Protein AF-A0A0R3WU34-F1 (afdb_monomer_lite)

Organism: Hydatigena taeniaeformis (NCBI:txid6205)

Foldseek 3Di:
DPPPVVVVVLVVCLVVPVLVVLLVVCVVDLDPVSLLVNLVVLLVVLVPDPDPVSVVSVLVVCSLVSLLPDDHPPVDPSSLVSSLSNLLSVLVVQALVCLVSQADPVVRDGSSLVSLVVCCVPPDPVSVVSNVSSVVSNVVNVVRNVVVPDDPPPPPPPD

Radius of gyration: 17.51 Å; chains: 1; bounding box: 46×35×58 Å

pLDDT: mean 80.04, std 16.08, range [36.69, 97.56]

Structure (mmCIF, N/CA/C/O backbone):
data_AF-A0A0R3WU34-F1
#
_entry.id   AF-A0A0R3WU34-F1
#
loop_
_atom_site.group_PDB
_atom_site.id
_atom_site.type_symbol
_atom_site.label_atom_id
_atom_site.label_alt_id
_atom_site.label_comp_id
_atom_site.label_asym_id
_atom_site.label_entity_id
_atom_site.label_seq_id
_atom_site.pdbx_PDB_ins_code
_atom_site.Cartn_x
_atom_site.Cartn_y
_atom_site.Cartn_z
_atom_site.occupancy
_atom_site.B_iso_or_equiv
_atom_site.auth_seq_id
_atom_site.auth_comp_id
_atom_site.auth_asym_id
_atom_site.auth_atom_id
_atom_site.pdbx_PDB_model_num
ATOM 1 N N . MET A 1 1 ? 26.505 19.302 5.023 1.00 37.09 1 MET A N 1
ATOM 2 C CA . MET A 1 1 ? 26.645 18.219 6.028 1.00 37.09 1 MET A CA 1
ATOM 3 C C . MET A 1 1 ? 25.276 17.727 6.529 1.00 37.09 1 MET A C 1
ATOM 5 O O . MET A 1 1 ? 25.105 17.526 7.719 1.00 37.09 1 MET A O 1
ATOM 9 N N . SER A 1 2 ? 24.296 17.503 5.644 1.00 42.12 2 SER A N 1
ATOM 10 C CA . SER A 1 2 ? 22.929 17.087 6.035 1.00 42.12 2 SER A CA 1
ATOM 11 C C . SER A 1 2 ? 22.386 15.879 5.256 1.00 42.12 2 SER A C 1
ATOM 13 O O . SER A 1 2 ? 21.336 15.353 5.605 1.00 42.12 2 SER A O 1
ATOM 15 N N . THR A 1 3 ? 23.097 15.393 4.236 1.00 45.94 3 THR A N 1
ATOM 16 C CA . THR A 1 3 ? 22.677 14.246 3.412 1.00 45.94 3 THR A CA 1
ATOM 17 C C . THR A 1 3 ? 23.227 12.904 3.904 1.00 45.94 3 THR A C 1
ATOM 19 O O . THR A 1 3 ? 22.574 11.882 3.722 1.00 45.94 3 THR A O 1
ATOM 22 N N . THR A 1 4 ? 24.379 12.878 4.581 1.00 42.19 4 THR A N 1
ATOM 23 C CA . THR A 1 4 ? 25.040 11.627 5.002 1.00 42.19 4 THR A CA 1
ATOM 24 C C . THR A 1 4 ? 24.353 10.945 6.187 1.00 42.19 4 THR A C 1
ATOM 26 O O . THR A 1 4 ? 24.295 9.721 6.246 1.00 42.19 4 THR A O 1
ATOM 29 N N . THR A 1 5 ? 23.783 11.716 7.116 1.00 48.84 5 THR A N 1
ATOM 30 C CA . THR A 1 5 ? 23.139 11.167 8.320 1.00 48.84 5 THR A CA 1
ATOM 31 C C . THR A 1 5 ? 21.828 10.454 7.989 1.00 48.84 5 THR A C 1
ATOM 33 O O . THR A 1 5 ? 21.529 9.413 8.563 1.00 48.84 5 THR A O 1
ATOM 36 N N . ASN A 1 6 ? 21.074 10.970 7.013 1.00 53.72 6 ASN A N 1
ATOM 37 C CA . ASN A 1 6 ? 19.794 10.394 6.597 1.00 53.72 6 ASN A CA 1
ATOM 38 C C . ASN A 1 6 ? 19.984 8.995 5.978 1.00 53.72 6 ASN A C 1
ATOM 40 O O . ASN A 1 6 ? 19.240 8.072 6.291 1.00 53.72 6 ASN A O 1
ATOM 44 N N . ILE A 1 7 ? 21.053 8.808 5.192 1.00 58.25 7 ILE A N 1
ATOM 45 C CA . ILE A 1 7 ? 21.402 7.519 4.573 1.00 58.25 7 ILE A CA 1
ATOM 46 C C . ILE A 1 7 ? 21.692 6.445 5.634 1.00 58.25 7 ILE A C 1
ATOM 48 O O . ILE A 1 7 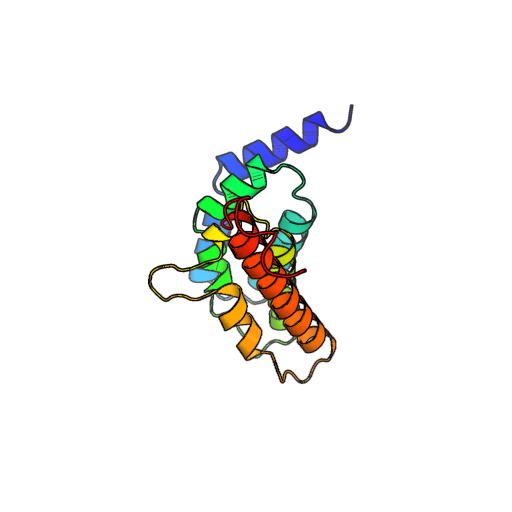? 21.264 5.310 5.455 1.00 58.25 7 ILE A O 1
ATOM 52 N N . HIS A 1 8 ? 22.358 6.795 6.741 1.00 58.25 8 HIS A N 1
ATOM 53 C CA . HIS A 1 8 ? 22.730 5.839 7.794 1.00 58.25 8 HIS A CA 1
ATOM 54 C C . HIS A 1 8 ? 21.558 5.383 8.677 1.00 58.25 8 HIS A C 1
ATOM 56 O O . HIS A 1 8 ? 21.490 4.215 9.054 1.00 58.25 8 HIS A O 1
ATOM 62 N N . TYR A 1 9 ? 20.621 6.274 9.016 1.00 59.69 9 TYR A N 1
ATOM 63 C CA . TYR A 1 9 ? 19.421 5.865 9.762 1.00 59.69 9 TYR A CA 1
ATOM 64 C C . TYR A 1 9 ? 18.530 4.960 8.925 1.00 59.69 9 TYR A C 1
ATOM 66 O O . TYR A 1 9 ? 18.002 3.964 9.414 1.00 59.69 9 TYR A O 1
ATOM 74 N N . PHE A 1 10 ? 18.404 5.296 7.645 1.00 62.44 10 PHE A N 1
ATOM 75 C CA . PHE A 1 10 ? 17.678 4.484 6.697 1.00 62.44 10 PHE A CA 1
ATOM 76 C C . PHE A 1 10 ? 18.352 3.129 6.483 1.00 62.44 10 PHE A C 1
ATOM 78 O O . PHE A 1 10 ? 17.672 2.111 6.572 1.00 62.44 10 PHE A O 1
ATOM 85 N N . SER A 1 11 ? 19.673 3.081 6.279 1.00 58.75 11 SER A N 1
ATOM 86 C CA . SER A 1 11 ? 20.384 1.806 6.144 1.00 58.75 11 SER A CA 1
ATOM 87 C C . SER A 1 11 ? 20.202 0.929 7.383 1.00 58.75 11 SER A C 1
ATOM 89 O O . SER A 1 11 ? 19.887 -0.241 7.232 1.00 58.75 11 SER A O 1
ATOM 91 N N . PHE A 1 12 ? 20.253 1.498 8.592 1.00 58.88 12 PHE A N 1
ATOM 92 C CA . PHE A 1 12 ? 19.983 0.756 9.826 1.00 58.88 12 PHE A CA 1
ATOM 93 C C . PHE A 1 12 ? 18.530 0.252 9.925 1.00 58.88 12 PHE A C 1
ATOM 95 O O . PHE A 1 12 ? 18.295 -0.895 10.294 1.00 58.88 12 PHE A O 1
ATOM 102 N N . PHE A 1 13 ? 17.540 1.076 9.564 1.00 65.06 13 PHE A N 1
ATOM 103 C CA . PHE A 1 13 ? 16.129 0.664 9.525 1.00 65.06 13 PHE A CA 1
ATOM 104 C C . PHE A 1 13 ? 15.895 -0.500 8.546 1.00 65.06 13 PHE A C 1
ATOM 106 O O . PHE A 1 13 ? 15.143 -1.430 8.848 1.00 65.06 13 PHE A O 1
ATOM 113 N N . TRP A 1 14 ? 16.568 -0.458 7.392 1.00 64.56 14 TRP A N 1
ATOM 114 C CA . TRP A 1 14 ? 16.538 -1.512 6.378 1.00 64.56 14 TRP A CA 1
ATOM 115 C C . TRP A 1 14 ? 17.288 -2.779 6.806 1.00 64.56 14 TRP A C 1
ATOM 117 O O . TRP A 1 14 ? 16.790 -3.875 6.568 1.00 64.56 14 TRP A O 1
ATOM 127 N N . GLU A 1 15 ? 18.436 -2.641 7.468 1.00 60.12 15 GLU A N 1
ATOM 128 C CA . GLU A 1 15 ? 19.253 -3.753 7.975 1.00 60.12 15 GLU A CA 1
ATOM 129 C C . GLU A 1 15 ? 18.559 -4.543 9.095 1.00 60.12 15 GLU A C 1
ATOM 131 O O . GLU A 1 15 ? 18.835 -5.726 9.270 1.00 60.12 15 GLU A O 1
ATOM 136 N N . GLN A 1 16 ? 17.648 -3.917 9.846 1.00 61.62 16 GLN A N 1
ATOM 137 C CA . GLN A 1 16 ? 16.963 -4.539 10.987 1.00 61.62 16 GLN A CA 1
ATOM 138 C C . GLN A 1 16 ? 15.580 -5.127 10.653 1.00 61.62 16 GLN A C 1
ATOM 140 O O . GLN A 1 16 ? 14.858 -5.519 11.570 1.00 61.62 16 GLN A O 1
ATOM 145 N N . ASN A 1 17 ? 15.166 -5.170 9.377 1.00 71.19 17 ASN A N 1
ATOM 146 C CA . ASN A 1 17 ? 13.831 -5.637 8.963 1.00 71.19 17 ASN A CA 1
ATOM 147 C C . ASN A 1 17 ? 12.682 -5.016 9.793 1.00 71.19 17 ASN A C 1
ATOM 149 O O . ASN A 1 17 ? 11.674 -5.660 10.088 1.00 71.19 17 ASN A O 1
ATOM 153 N N . ALA A 1 18 ? 12.801 -3.740 10.171 1.00 72.44 18 ALA A N 1
ATOM 154 C CA . ALA A 1 18 ? 11.822 -3.081 11.040 1.00 72.44 18 ALA A CA 1
ATOM 155 C C . ALA A 1 18 ? 10.398 -3.095 10.444 1.00 72.44 18 ALA A C 1
ATOM 157 O O . ALA A 1 18 ? 9.415 -3.241 11.172 1.00 72.44 18 ALA A O 1
ATOM 158 N N . LEU A 1 19 ? 10.293 -3.021 9.112 1.00 72.88 19 LEU A N 1
ATOM 159 C CA . LEU A 1 19 ? 9.043 -3.195 8.365 1.00 72.88 19 LEU A CA 1
ATOM 160 C C . LEU A 1 19 ? 8.406 -4.567 8.581 1.00 72.88 19 LEU A C 1
ATOM 162 O O . LEU A 1 19 ? 7.204 -4.652 8.805 1.00 72.88 19 LEU A O 1
ATOM 166 N N . GLU A 1 20 ? 9.197 -5.635 8.540 1.00 77.69 20 GLU A N 1
ATOM 167 C CA . GLU A 1 20 ? 8.708 -6.996 8.749 1.00 77.69 20 GLU A CA 1
ATOM 168 C C . GLU A 1 20 ? 8.138 -7.171 10.158 1.00 77.69 20 GLU A C 1
ATOM 170 O O . GLU A 1 20 ? 7.062 -7.741 10.333 1.00 77.69 20 GLU A O 1
ATOM 175 N N . LEU A 1 21 ? 8.841 -6.649 11.166 1.00 77.56 21 LEU A N 1
ATOM 176 C CA . LEU A 1 21 ? 8.395 -6.695 12.559 1.00 77.56 21 LEU A CA 1
ATOM 177 C C . LEU A 1 21 ? 7.075 -5.947 12.751 1.00 77.56 21 LEU A C 1
ATOM 179 O O . LEU A 1 21 ? 6.170 -6.456 13.410 1.00 77.56 21 LEU A O 1
ATOM 183 N N . LEU A 1 22 ? 6.957 -4.770 12.139 1.00 76.19 22 LEU A N 1
ATOM 184 C CA . LEU A 1 22 ? 5.748 -3.957 12.164 1.00 76.19 22 LEU A CA 1
ATOM 185 C C . LEU A 1 22 ? 4.554 -4.661 11.496 1.00 76.19 22 LEU A C 1
ATOM 187 O O . LEU A 1 22 ? 3.459 -4.673 12.057 1.00 76.19 22 LEU A O 1
ATOM 191 N N . ILE A 1 23 ? 4.762 -5.303 10.344 1.00 76.94 23 ILE A N 1
ATOM 192 C CA . ILE A 1 23 ? 3.711 -6.057 9.642 1.00 76.94 23 ILE A CA 1
ATOM 193 C C . ILE A 1 23 ? 3.269 -7.266 10.463 1.00 76.94 23 ILE A C 1
ATOM 195 O O . ILE A 1 23 ? 2.079 -7.428 10.724 1.00 76.94 23 ILE A O 1
ATOM 199 N N . ARG A 1 24 ? 4.224 -8.071 10.949 1.00 81.00 24 ARG A N 1
ATOM 200 C CA . ARG A 1 24 ? 3.942 -9.231 11.813 1.00 81.00 24 ARG A CA 1
ATOM 201 C C . ARG A 1 24 ? 3.187 -8.836 13.079 1.00 81.00 24 ARG A C 1
ATOM 203 O O . ARG A 1 24 ? 2.442 -9.642 13.631 1.00 81.00 24 ARG A O 1
ATOM 210 N N . TYR A 1 25 ? 3.408 -7.621 13.576 1.00 79.44 25 TYR A N 1
ATOM 211 C CA . TYR A 1 25 ? 2.700 -7.107 14.737 1.00 79.44 25 TYR A CA 1
ATOM 212 C C . TYR A 1 25 ? 1.234 -6.782 14.418 1.00 79.44 25 TYR A C 1
ATOM 214 O O . TYR A 1 25 ? 0.363 -7.204 15.173 1.00 79.44 25 TYR A O 1
ATOM 222 N N . ILE A 1 26 ? 0.946 -6.146 13.276 1.00 77.94 26 ILE A N 1
ATOM 223 C CA . ILE A 1 26 ? -0.436 -5.893 12.820 1.00 77.94 26 ILE A CA 1
ATOM 224 C C . ILE A 1 26 ? -1.187 -7.191 12.520 1.00 77.94 26 ILE A C 1
ATOM 226 O O . ILE A 1 26 ? -2.349 -7.339 12.895 1.00 77.94 26 ILE A O 1
ATOM 230 N N . GLU A 1 27 ? -0.528 -8.165 11.890 1.00 77.44 27 GLU A N 1
ATOM 231 C CA . GLU A 1 27 ? -1.130 -9.478 11.624 1.00 77.44 27 GLU A CA 1
ATOM 232 C C . GLU A 1 27 ? -1.576 -10.188 12.911 1.00 77.44 27 GLU A C 1
ATOM 234 O O . GLU A 1 27 ? -2.531 -10.961 12.892 1.00 77.44 27 GLU A O 1
ATOM 239 N N . ARG A 1 28 ? -0.911 -9.913 14.040 1.00 77.56 28 ARG A N 1
ATOM 240 C CA . ARG A 1 28 ? -1.264 -10.467 15.356 1.00 77.56 28 ARG A CA 1
ATOM 241 C C . ARG A 1 28 ? -2.239 -9.594 16.138 1.00 77.56 28 ARG A C 1
ATOM 243 O O . ARG A 1 28 ? -3.019 -10.124 16.927 1.00 77.56 28 ARG A O 1
ATOM 250 N N . HIS A 1 29 ? -2.178 -8.277 15.955 1.00 68.50 29 HIS A N 1
ATOM 251 C CA . HIS A 1 29 ? -2.925 -7.298 16.734 1.00 68.50 29 HIS A CA 1
ATOM 252 C C . HIS A 1 29 ? -3.554 -6.253 15.803 1.00 68.50 29 HIS A C 1
ATOM 254 O O . HIS A 1 29 ? -2.890 -5.334 15.333 1.00 68.50 29 HIS A O 1
ATOM 260 N N . GLN A 1 30 ? -4.863 -6.383 15.574 1.00 73.56 30 GLN A N 1
ATOM 261 C CA . GLN A 1 30 ? -5.689 -5.449 14.796 1.00 73.56 30 GLN A CA 1
ATOM 262 C C . GLN A 1 30 ? -6.062 -4.202 15.615 1.00 73.56 30 GLN A C 1
ATOM 264 O O . GLN A 1 30 ? -7.226 -3.823 15.716 1.00 73.56 30 GLN A O 1
ATOM 269 N N . ASP A 1 31 ? -5.082 -3.587 16.275 1.00 87.56 31 ASP A N 1
ATOM 270 C CA . ASP A 1 31 ? -5.322 -2.346 17.005 1.00 87.56 31 ASP A CA 1
ATOM 271 C C . ASP A 1 31 ? -5.415 -1.176 16.018 1.00 87.56 31 ASP A C 1
ATOM 273 O O . ASP A 1 31 ? -4.510 -0.935 15.210 1.00 87.56 31 ASP A O 1
ATOM 277 N N . ARG A 1 32 ? -6.524 -0.438 16.104 1.00 90.75 32 ARG A N 1
ATOM 278 C CA . ARG A 1 32 ? -6.847 0.702 15.243 1.00 90.75 32 ARG A CA 1
ATOM 279 C C . ARG A 1 32 ? -5.727 1.747 15.198 1.00 90.75 32 ARG A C 1
ATOM 281 O O . ARG A 1 32 ? -5.348 2.188 14.114 1.00 90.75 32 ARG A O 1
ATOM 288 N N . LEU A 1 33 ? -5.192 2.151 16.354 1.00 89.31 33 LEU A N 1
ATOM 289 C CA . LEU A 1 33 ? -4.185 3.217 16.439 1.00 89.31 33 LEU A CA 1
ATOM 290 C C . LEU A 1 33 ? -2.867 2.778 15.803 1.00 89.31 33 LEU A C 1
ATOM 292 O O . LEU A 1 33 ? -2.221 3.554 15.101 1.00 89.31 33 LEU A O 1
ATOM 296 N N . ILE A 1 34 ? -2.498 1.516 16.014 1.00 87.44 34 ILE A N 1
ATOM 297 C CA . ILE A 1 34 ? -1.289 0.924 15.440 1.00 87.44 34 ILE A CA 1
ATOM 298 C C . ILE A 1 34 ? -1.415 0.833 13.916 1.00 87.44 34 ILE A C 1
ATOM 300 O O . ILE A 1 34 ? -0.474 1.198 13.210 1.00 87.44 34 ILE A O 1
ATOM 304 N N . CYS A 1 35 ? -2.577 0.417 13.400 1.00 89.31 35 CYS A N 1
ATOM 305 C CA . CYS A 1 35 ? -2.833 0.353 11.960 1.00 89.31 35 CYS A CA 1
ATOM 306 C C . CYS A 1 35 ? -2.723 1.733 11.302 1.00 89.31 35 CYS A C 1
ATOM 308 O O . CYS A 1 35 ? -2.021 1.885 10.300 1.00 89.31 35 CYS A O 1
ATOM 310 N N . ILE A 1 36 ? -3.362 2.748 11.892 1.00 91.38 36 ILE A N 1
ATOM 311 C CA . ILE A 1 36 ? -3.301 4.130 11.401 1.00 91.38 36 ILE A CA 1
ATOM 312 C C . ILE A 1 36 ? -1.857 4.634 11.395 1.00 91.38 36 ILE A C 1
ATOM 314 O O . ILE A 1 36 ? -1.370 5.099 10.362 1.00 91.38 36 ILE A O 1
ATOM 318 N N . GLN A 1 37 ? -1.150 4.496 12.520 1.00 90.06 37 GLN A N 1
ATOM 319 C CA . GLN A 1 37 ? 0.217 4.990 12.645 1.00 90.06 37 GLN A CA 1
ATOM 320 C C . GLN A 1 37 ? 1.157 4.291 11.661 1.00 90.06 37 GLN A C 1
ATOM 322 O O . GLN A 1 37 ? 2.018 4.933 11.055 1.00 90.06 37 GLN A O 1
ATOM 327 N N . LEU A 1 38 ? 0.991 2.984 11.462 1.00 88.88 38 LEU A N 1
ATOM 328 C CA . LEU A 1 38 ? 1.764 2.238 10.482 1.00 88.88 38 LEU A CA 1
ATOM 329 C C . LEU A 1 38 ? 1.500 2.738 9.063 1.00 88.88 38 LEU A C 1
ATOM 331 O O . LEU A 1 38 ? 2.454 3.074 8.365 1.00 88.88 38 LEU A O 1
ATOM 335 N N . LEU A 1 39 ? 0.238 2.830 8.638 1.00 90.31 39 LEU A N 1
ATOM 336 C CA . LEU A 1 39 ? -0.104 3.281 7.287 1.00 90.31 39 LEU A CA 1
ATOM 337 C C . LEU A 1 39 ? 0.388 4.711 7.029 1.00 90.31 39 LEU A C 1
ATOM 339 O O . LEU A 1 39 ? 0.916 4.998 5.955 1.00 90.31 39 LEU A O 1
ATOM 343 N N . GLN A 1 40 ? 0.294 5.602 8.017 1.00 90.31 40 GLN A N 1
ATOM 344 C CA . GLN A 1 40 ? 0.881 6.941 7.944 1.00 90.31 40 GLN A CA 1
ATOM 345 C C . GLN A 1 40 ? 2.403 6.897 7.778 1.00 90.31 40 GLN A C 1
ATOM 347 O O . GLN A 1 40 ? 2.958 7.563 6.905 1.00 90.31 40 GLN A O 1
ATOM 352 N N . THR A 1 41 ? 3.084 6.092 8.595 1.00 87.81 41 THR A N 1
ATOM 353 C CA . THR A 1 41 ? 4.549 5.981 8.576 1.00 87.81 41 THR A CA 1
ATOM 354 C C . THR A 1 41 ? 5.031 5.416 7.245 1.00 87.81 41 THR A C 1
ATOM 356 O O . THR A 1 41 ? 5.984 5.931 6.666 1.00 87.81 41 THR A O 1
ATOM 359 N N . LEU A 1 42 ? 4.339 4.403 6.720 1.00 85.81 42 LEU A N 1
ATOM 360 C CA . LEU A 1 42 ? 4.596 3.841 5.401 1.00 85.81 42 LEU A CA 1
ATOM 361 C C . LEU A 1 42 ? 4.377 4.865 4.294 1.00 85.81 42 LEU A C 1
ATOM 363 O O . LEU A 1 42 ? 5.226 4.984 3.421 1.00 85.81 42 LEU A O 1
ATOM 367 N N . ASN A 1 43 ? 3.284 5.627 4.335 1.00 87.38 43 ASN A N 1
ATOM 368 C CA . ASN A 1 43 ? 3.041 6.688 3.360 1.00 87.38 43 ASN A CA 1
ATOM 369 C C . ASN A 1 43 ? 4.200 7.684 3.314 1.00 87.38 43 ASN A C 1
ATOM 371 O O . ASN A 1 43 ? 4.770 7.918 2.250 1.00 87.38 43 ASN A O 1
ATOM 375 N N . ILE A 1 44 ? 4.615 8.188 4.477 1.00 86.31 44 ILE A N 1
ATOM 376 C CA . ILE A 1 44 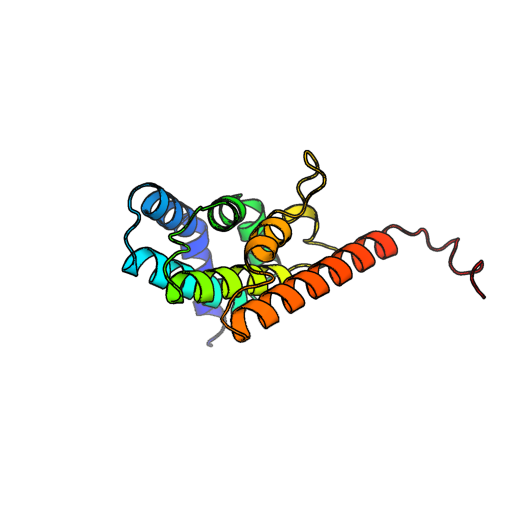? 5.743 9.118 4.589 1.00 86.31 44 ILE A CA 1
ATOM 377 C C . ILE A 1 44 ? 7.035 8.458 4.093 1.00 86.31 44 ILE A C 1
ATOM 379 O O . ILE A 1 44 ? 7.784 9.072 3.333 1.00 86.31 44 ILE A O 1
ATOM 383 N N . LEU A 1 45 ? 7.299 7.207 4.479 1.00 83.00 45 LEU A N 1
ATOM 384 C CA . LEU A 1 45 ? 8.473 6.454 4.039 1.00 83.00 45 LEU A CA 1
ATOM 385 C C . LEU A 1 45 ? 8.517 6.352 2.510 1.00 83.00 45 LEU A C 1
ATOM 387 O O . LEU A 1 45 ? 9.510 6.726 1.889 1.00 83.00 45 LEU A O 1
ATOM 391 N N . PHE A 1 46 ? 7.427 5.891 1.899 1.00 81.62 46 PHE A N 1
ATOM 392 C CA . PHE A 1 46 ? 7.337 5.704 0.459 1.00 81.62 46 PHE A CA 1
ATOM 393 C C . PHE A 1 46 ? 7.367 7.014 -0.314 1.00 81.62 46 PHE A C 1
ATOM 395 O O . PHE A 1 46 ? 7.921 7.024 -1.408 1.00 81.62 46 PHE A O 1
ATOM 402 N N . GLU A 1 47 ? 6.843 8.116 0.219 1.00 83.94 47 GLU A N 1
ATOM 403 C CA . GLU A 1 47 ? 6.933 9.448 -0.394 1.00 83.94 47 GLU A CA 1
ATOM 404 C C . GLU A 1 47 ? 8.345 10.051 -0.305 1.00 83.94 47 GLU A C 1
ATOM 406 O O . GLU A 1 47 ? 8.790 10.715 -1.243 1.00 83.94 47 GLU A O 1
ATOM 411 N N . ASN A 1 48 ? 9.097 9.759 0.759 1.00 82.44 48 ASN A N 1
ATOM 412 C CA . ASN A 1 48 ? 10.456 10.280 0.955 1.00 82.44 48 ASN A CA 1
ATOM 413 C C . ASN A 1 48 ? 11.562 9.401 0.350 1.00 82.44 48 ASN A C 1
ATOM 415 O O . ASN A 1 48 ? 12.718 9.821 0.261 1.00 82.44 48 ASN A O 1
ATOM 419 N N . LEU A 1 49 ? 11.227 8.196 -0.109 1.00 79.44 49 LEU A N 1
ATOM 420 C CA . LEU A 1 49 ? 12.152 7.333 -0.835 1.00 79.44 49 LEU A CA 1
ATOM 421 C C . LEU A 1 49 ? 12.582 7.969 -2.167 1.00 79.44 49 LEU A C 1
ATOM 423 O O . LEU A 1 49 ? 11.827 8.014 -3.135 1.00 79.44 49 LEU A O 1
ATOM 427 N N . THR A 1 50 ? 13.830 8.436 -2.218 1.00 75.69 50 THR A N 1
ATOM 428 C CA . THR A 1 50 ? 14.461 9.010 -3.423 1.00 75.69 50 THR A CA 1
ATOM 429 C C . THR A 1 50 ? 15.518 8.096 -4.040 1.00 75.69 50 THR A C 1
ATOM 431 O O . THR A 1 50 ? 15.878 8.260 -5.202 1.00 75.69 50 THR A O 1
ATOM 434 N N . ASN A 1 51 ? 16.020 7.119 -3.282 1.00 79.19 51 ASN A N 1
ATOM 435 C CA . ASN A 1 51 ? 17.056 6.205 -3.743 1.00 79.19 51 ASN A CA 1
ATOM 436 C C . ASN A 1 51 ? 16.434 4.972 -4.408 1.00 79.19 51 ASN A C 1
ATOM 438 O O . ASN A 1 51 ? 15.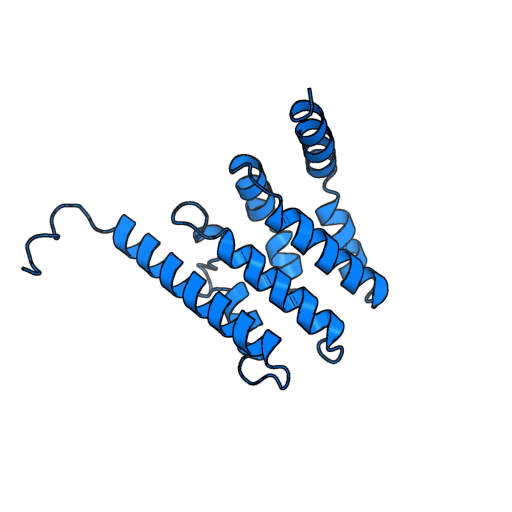827 4.142 -3.728 1.00 79.19 51 ASN A O 1
ATOM 442 N N . ASN A 1 52 ? 16.666 4.808 -5.712 1.00 78.44 52 ASN A N 1
ATOM 443 C CA . ASN A 1 52 ? 16.187 3.656 -6.476 1.00 78.44 52 ASN A CA 1
ATOM 444 C C . ASN A 1 52 ? 16.577 2.327 -5.819 1.00 78.44 52 ASN A C 1
ATOM 446 O O . ASN A 1 52 ? 15.729 1.456 -5.684 1.00 78.44 52 ASN A O 1
ATOM 450 N N . ARG A 1 53 ? 17.811 2.177 -5.316 1.00 79.12 53 ARG A N 1
ATOM 451 C CA . ARG A 1 53 ? 18.250 0.927 -4.665 1.00 79.12 53 ARG A CA 1
ATOM 452 C C . ARG A 1 53 ? 17.413 0.588 -3.431 1.00 79.12 53 ARG A C 1
ATOM 454 O O . ARG A 1 53 ? 17.090 -0.575 -3.226 1.00 79.12 53 ARG A O 1
ATOM 461 N N . ALA A 1 54 ? 17.045 1.596 -2.640 1.00 77.62 54 ALA A N 1
ATOM 462 C CA . ALA A 1 54 ? 16.200 1.406 -1.462 1.00 77.62 54 ALA A CA 1
ATOM 463 C C . ALA A 1 54 ? 14.759 1.045 -1.854 1.00 77.62 54 ALA A C 1
ATOM 465 O O . ALA A 1 54 ? 14.156 0.181 -1.223 1.00 77.62 54 ALA A O 1
ATOM 466 N N . ILE A 1 55 ? 14.235 1.647 -2.929 1.00 79.88 55 ILE A N 1
ATOM 467 C CA . ILE A 1 55 ? 12.923 1.297 -3.494 1.00 79.88 55 ILE A CA 1
ATOM 468 C C . ILE A 1 55 ? 12.923 -0.163 -3.959 1.00 79.88 55 ILE A C 1
ATOM 470 O O . ILE A 1 55 ? 12.066 -0.934 -3.543 1.00 79.88 55 ILE A O 1
ATOM 474 N N . TYR A 1 56 ? 13.910 -0.558 -4.765 1.00 81.81 56 TYR A N 1
ATOM 475 C CA . TYR A 1 56 ? 14.063 -1.935 -5.238 1.00 81.81 56 TYR A CA 1
ATOM 476 C C . TYR A 1 56 ? 14.155 -2.932 -4.087 1.00 81.81 56 TYR A C 1
ATOM 478 O O . TYR A 1 56 ? 13.435 -3.930 -4.072 1.00 81.81 56 TYR A O 1
ATOM 486 N N . TYR A 1 57 ? 15.009 -2.646 -3.101 1.00 79.19 57 TYR A N 1
ATOM 487 C CA . TYR A 1 57 ? 15.127 -3.487 -1.919 1.00 79.19 57 TYR A CA 1
ATOM 488 C C . TYR A 1 57 ? 13.772 -3.631 -1.225 1.00 79.19 57 TYR A C 1
ATOM 490 O O . TYR A 1 57 ? 13.292 -4.741 -1.057 1.00 79.19 57 TYR A O 1
ATOM 498 N N . LEU A 1 58 ? 13.089 -2.532 -0.910 1.00 79.06 58 LEU A N 1
ATOM 499 C CA . LEU A 1 58 ? 11.835 -2.588 -0.164 1.00 79.06 58 LEU A CA 1
ATOM 500 C C . LEU A 1 58 ? 10.700 -3.303 -0.926 1.00 79.06 58 LEU A C 1
ATOM 502 O O . LEU A 1 58 ? 9.926 -4.045 -0.319 1.00 79.06 58 LEU A O 1
ATOM 506 N N . LEU A 1 59 ? 10.608 -3.125 -2.247 1.00 80.38 59 LEU A N 1
ATOM 507 C CA . LEU A 1 59 ? 9.605 -3.807 -3.074 1.00 80.38 59 LEU A CA 1
ATOM 508 C C . LEU A 1 59 ? 9.890 -5.309 -3.215 1.00 80.38 59 LEU A C 1
ATOM 510 O O . LEU A 1 59 ? 8.962 -6.113 -3.158 1.00 80.38 59 LEU A O 1
ATOM 514 N N . SER A 1 60 ? 11.162 -5.700 -3.332 1.00 78.38 60 SER A N 1
ATOM 515 C CA . SER A 1 60 ? 11.561 -7.108 -3.485 1.00 78.38 60 SER A CA 1
ATOM 516 C C . SER A 1 60 ? 11.353 -7.971 -2.235 1.00 78.38 60 SER A C 1
ATOM 518 O O . SER A 1 60 ? 11.223 -9.185 -2.358 1.00 78.38 60 SER A O 1
ATOM 520 N N . GLN A 1 61 ? 11.266 -7.380 -1.038 1.00 69.50 61 GLN A N 1
ATOM 521 C CA . GLN A 1 61 ? 11.182 -8.129 0.227 1.00 69.50 61 GLN A CA 1
ATOM 522 C C . GLN A 1 61 ? 9.799 -8.754 0.517 1.00 69.50 61 GLN A C 1
ATOM 524 O O . GLN A 1 61 ? 9.580 -9.261 1.610 1.00 69.50 61 GLN A O 1
ATOM 529 N N . ASN A 1 62 ? 8.838 -8.722 -0.418 1.00 71.38 62 ASN A N 1
ATOM 530 C CA . ASN A 1 62 ? 7.458 -9.243 -0.298 1.00 71.38 62 ASN A CA 1
ATOM 531 C C . ASN A 1 62 ? 6.609 -8.675 0.871 1.00 71.38 62 ASN A C 1
ATOM 533 O O . ASN A 1 62 ? 5.390 -8.813 0.885 1.00 71.38 62 ASN A O 1
ATOM 537 N N . HIS A 1 63 ? 7.210 -7.961 1.822 1.00 75.31 63 HIS A N 1
ATOM 538 C CA . HIS A 1 63 ? 6.550 -7.256 2.921 1.00 75.31 63 HIS A CA 1
ATOM 539 C C . HIS A 1 63 ? 5.527 -6.235 2.416 1.00 75.31 63 HIS A C 1
ATOM 541 O O . HIS A 1 63 ? 4.429 -6.123 2.957 1.00 75.31 63 HIS A O 1
ATOM 547 N N . THR A 1 64 ? 5.853 -5.542 1.322 1.00 79.06 64 THR A N 1
ATOM 548 C CA . THR A 1 64 ? 4.928 -4.620 0.651 1.00 79.06 64 THR A CA 1
ATOM 549 C C . THR A 1 64 ? 3.657 -5.343 0.201 1.00 79.06 64 THR A C 1
ATOM 551 O O . THR A 1 64 ? 2.559 -4.840 0.432 1.00 79.06 64 THR A O 1
ATOM 554 N N . ASN A 1 65 ? 3.782 -6.553 -0.355 1.00 83.06 65 ASN A N 1
ATOM 555 C CA . ASN A 1 65 ? 2.629 -7.371 -0.733 1.00 83.06 65 ASN A CA 1
ATOM 556 C C . ASN A 1 65 ? 1.827 -7.818 0.489 1.00 83.06 65 ASN A C 1
ATOM 558 O O . ASN A 1 65 ? 0.603 -7.804 0.425 1.00 83.06 65 ASN A O 1
ATOM 562 N N . GLY A 1 66 ? 2.489 -8.124 1.610 1.00 83.88 66 GLY A N 1
ATOM 563 C CA . GLY A 1 66 ? 1.822 -8.393 2.887 1.00 83.88 66 GLY A CA 1
ATOM 564 C C . GLY A 1 66 ? 0.901 -7.248 3.317 1.00 83.88 66 GLY A C 1
ATOM 565 O O . GLY A 1 66 ? -0.255 -7.485 3.641 1.00 83.88 66 GLY A O 1
ATOM 566 N N . ILE A 1 67 ? 1.364 -5.996 3.218 1.00 86.56 67 ILE A N 1
ATOM 567 C CA . ILE A 1 67 ? 0.554 -4.812 3.559 1.00 86.56 67 ILE A CA 1
ATOM 568 C C . ILE A 1 67 ? -0.563 -4.578 2.536 1.00 86.56 67 ILE A C 1
ATOM 570 O O . ILE A 1 67 ? -1.696 -4.289 2.917 1.00 86.56 67 ILE A O 1
ATOM 574 N N . ILE A 1 68 ? -0.275 -4.704 1.234 1.00 90.19 68 ILE A N 1
ATOM 575 C CA . ILE A 1 68 ? -1.291 -4.560 0.177 1.00 90.19 68 ILE A CA 1
ATOM 576 C C . ILE A 1 68 ? -2.418 -5.573 0.396 1.00 90.19 68 ILE A C 1
ATOM 578 O O . ILE A 1 68 ? -3.593 -5.225 0.285 1.00 90.19 68 ILE A O 1
ATOM 582 N N . LEU A 1 69 ? -2.062 -6.820 0.704 1.00 89.88 69 LEU A N 1
ATOM 583 C CA . LEU A 1 69 ? -2.989 -7.931 0.874 1.00 89.88 69 LEU A CA 1
ATOM 584 C C . LEU A 1 69 ? -3.563 -8.044 2.292 1.00 89.88 69 LEU A C 1
ATOM 586 O O . LEU A 1 69 ? -4.369 -8.936 2.554 1.00 89.88 69 LEU A O 1
ATOM 590 N N . HIS A 1 70 ? -3.200 -7.144 3.196 1.00 88.94 70 HIS A N 1
ATOM 591 C CA . HIS A 1 70 ? -3.759 -7.142 4.531 1.00 88.94 70 HIS A CA 1
ATOM 592 C C . HIS A 1 70 ? -5.214 -6.651 4.504 1.00 88.94 70 HIS A C 1
ATOM 594 O O . HIS A 1 70 ? -5.538 -5.637 3.876 1.00 88.94 70 HIS A O 1
ATOM 600 N N . ASP A 1 71 ? -6.106 -7.382 5.167 1.00 89.25 71 ASP A N 1
ATOM 601 C CA . ASP A 1 71 ? -7.512 -7.006 5.314 1.00 89.25 71 ASP A CA 1
ATOM 602 C C . ASP A 1 71 ? -7.685 -6.173 6.586 1.00 89.25 71 ASP A C 1
ATOM 604 O O . ASP A 1 71 ? -8.006 -6.693 7.649 1.00 89.25 71 ASP A O 1
ATOM 608 N N . PHE A 1 72 ? -7.432 -4.870 6.458 1.00 90.44 72 PHE A N 1
ATOM 609 C CA . PHE A 1 72 ? -7.693 -3.898 7.517 1.00 90.44 72 PHE A CA 1
ATOM 610 C C . PHE A 1 72 ? -9.198 -3.761 7.805 1.00 90.44 72 PHE A C 1
ATOM 612 O O . PHE A 1 72 ? -10.045 -4.177 7.010 1.00 90.44 72 PHE A O 1
ATOM 619 N N . ASP A 1 73 ? -9.536 -3.095 8.911 1.00 90.75 73 ASP A N 1
ATOM 620 C CA . ASP A 1 73 ? -10.915 -2.704 9.205 1.00 90.75 73 ASP A CA 1
ATOM 621 C C . ASP A 1 73 ? -11.408 -1.616 8.231 1.00 90.75 73 ASP A C 1
ATOM 623 O O . ASP A 1 73 ? -11.280 -0.415 8.464 1.00 90.75 73 ASP A O 1
ATOM 627 N N . PHE A 1 74 ? -11.989 -2.055 7.114 1.00 92.12 74 PHE A N 1
ATOM 628 C CA . PHE A 1 74 ? -12.584 -1.190 6.094 1.00 92.12 74 PHE A CA 1
ATOM 629 C C . PHE A 1 74 ? -13.980 -0.669 6.471 1.00 92.12 74 PHE A C 1
ATOM 631 O O . PHE A 1 74 ? -14.699 -0.187 5.597 1.00 92.12 74 PHE A O 1
ATOM 638 N N . THR A 1 75 ? -14.391 -0.781 7.737 1.00 93.06 75 THR A N 1
ATOM 639 C CA . THR A 1 75 ? -15.529 -0.013 8.266 1.00 93.06 75 THR A CA 1
ATOM 640 C C . THR A 1 75 ? -15.094 1.351 8.807 1.00 93.06 75 THR A C 1
ATOM 642 O O . THR A 1 75 ? -15.924 2.249 8.947 1.00 93.06 75 THR A O 1
ATOM 645 N N . ASP A 1 76 ? -13.793 1.528 9.058 1.00 93.88 76 ASP A N 1
ATOM 646 C CA . ASP A 1 76 ? -13.209 2.774 9.534 1.00 93.88 76 ASP A CA 1
ATOM 647 C C . ASP A 1 76 ? -12.706 3.644 8.371 1.00 93.88 76 ASP A C 1
ATOM 649 O O . ASP A 1 76 ? -11.695 3.357 7.723 1.00 93.88 76 ASP A O 1
ATOM 653 N N . GLU A 1 77 ? -13.402 4.755 8.144 1.00 94.06 77 GLU A N 1
ATOM 654 C CA . GLU A 1 77 ? -13.090 5.758 7.118 1.00 94.06 77 GLU A CA 1
ATOM 655 C C . GLU A 1 77 ? -11.656 6.301 7.195 1.00 94.06 77 GLU A C 1
ATOM 657 O O . GLU A 1 77 ? -11.020 6.570 6.171 1.00 94.06 77 GLU A O 1
ATOM 662 N N . GLU A 1 78 ? -11.106 6.434 8.402 1.00 94.38 78 GLU A N 1
ATOM 663 C CA . GLU A 1 78 ? -9.745 6.925 8.596 1.00 94.38 78 GLU A CA 1
ATOM 664 C C . GLU A 1 78 ? -8.718 5.895 8.103 1.00 94.38 78 GLU A C 1
ATOM 666 O O . GLU A 1 78 ? -7.775 6.239 7.381 1.00 94.38 78 GLU A O 1
ATOM 671 N N . ILE A 1 79 ? -8.934 4.615 8.421 1.00 94.12 79 ILE A N 1
ATOM 672 C CA . ILE A 1 79 ? -8.088 3.511 7.949 1.00 94.12 79 ILE A CA 1
ATOM 673 C C . ILE A 1 79 ? -8.163 3.396 6.425 1.00 94.12 79 ILE A C 1
ATOM 675 O O . ILE A 1 79 ? -7.121 3.300 5.770 1.00 94.12 79 ILE A O 1
ATOM 679 N N . ILE A 1 80 ? -9.367 3.466 5.844 1.00 95.69 80 ILE A N 1
ATOM 680 C CA . ILE A 1 80 ? -9.566 3.448 4.385 1.00 95.69 80 ILE A CA 1
ATOM 681 C C . ILE A 1 80 ? -8.780 4.584 3.728 1.00 95.69 80 ILE A C 1
ATOM 683 O O . ILE A 1 80 ? -8.074 4.354 2.741 1.00 95.69 80 ILE A O 1
ATOM 687 N N . GLY A 1 81 ? -8.858 5.795 4.288 1.00 95.38 81 GLY A N 1
ATOM 688 C CA . GLY A 1 81 ? -8.140 6.966 3.796 1.00 95.38 81 GLY A CA 1
ATOM 689 C C . GLY A 1 81 ? -6.628 6.741 3.720 1.00 95.38 81 GLY A C 1
ATOM 690 O O . GLY A 1 81 ? -6.026 6.939 2.658 1.00 95.38 81 GLY A O 1
ATOM 691 N N . TYR A 1 82 ? -6.010 6.274 4.810 1.00 95.06 82 TYR A N 1
ATOM 692 C CA . TYR A 1 82 ? -4.567 6.010 4.831 1.00 95.06 82 TYR A CA 1
ATOM 693 C C . TYR A 1 82 ? -4.162 4.815 3.968 1.00 95.06 82 TYR A C 1
ATOM 695 O O . TYR A 1 82 ? -3.115 4.866 3.315 1.00 95.06 82 TYR A O 1
ATOM 703 N N . TYR A 1 83 ? -4.987 3.769 3.916 1.00 95.50 83 TYR A N 1
ATOM 704 C CA . TYR A 1 83 ? -4.742 2.595 3.083 1.00 95.50 83 TYR A CA 1
ATOM 705 C C . TYR A 1 83 ? -4.764 2.950 1.594 1.00 95.50 83 TYR A C 1
ATOM 707 O O . TYR A 1 83 ? -3.843 2.610 0.853 1.00 95.50 83 TYR A O 1
ATOM 715 N N . ILE A 1 84 ? -5.762 3.711 1.140 1.00 96.50 84 ILE A N 1
ATOM 716 C CA . ILE A 1 84 ? -5.834 4.151 -0.256 1.00 96.50 84 ILE A CA 1
ATOM 717 C C . ILE A 1 84 ? -4.729 5.153 -0.602 1.00 96.50 84 ILE A C 1
ATOM 719 O O . ILE A 1 84 ? -4.182 5.098 -1.708 1.00 96.50 84 ILE A O 1
ATOM 723 N N . ALA A 1 85 ? -4.346 6.032 0.327 1.00 94.62 85 ALA A N 1
ATOM 724 C CA . ALA A 1 85 ? -3.172 6.885 0.152 1.00 94.62 85 ALA A CA 1
ATOM 725 C C . ALA A 1 85 ? -1.890 6.052 -0.030 1.00 94.62 85 ALA A C 1
ATOM 727 O O . ALA A 1 85 ? -1.090 6.365 -0.914 1.00 94.62 85 ALA A O 1
ATOM 728 N N . PHE A 1 86 ? -1.764 4.949 0.713 1.00 93.44 86 PHE A N 1
ATOM 729 C CA . PHE A 1 86 ? -0.658 4.000 0.600 1.00 93.44 86 PHE A CA 1
ATOM 730 C C . PHE A 1 86 ? -0.633 3.281 -0.743 1.00 93.44 86 PHE A C 1
ATOM 732 O O . PHE A 1 86 ? 0.381 3.307 -1.438 1.00 93.44 86 PHE A O 1
ATOM 739 N N . LEU A 1 87 ? -1.760 2.731 -1.192 1.00 94.88 87 LEU A N 1
ATOM 740 C CA . LEU A 1 87 ? -1.832 2.135 -2.527 1.00 94.88 87 LEU A CA 1
ATOM 741 C C . LEU A 1 87 ? -1.468 3.152 -3.620 1.00 94.88 87 LEU A C 1
ATOM 743 O O . LEU A 1 87 ? -0.741 2.834 -4.561 1.00 94.88 87 LEU A O 1
ATOM 747 N N . LYS A 1 88 ? -1.918 4.403 -3.481 1.00 94.38 88 LYS A N 1
ATOM 748 C CA . LYS A 1 88 ? -1.577 5.481 -4.412 1.00 94.38 88 LYS A CA 1
ATOM 749 C C . LYS A 1 88 ? -0.077 5.794 -4.400 1.00 94.38 88 LYS A C 1
ATOM 751 O O . LYS A 1 88 ? 0.505 5.900 -5.480 1.00 94.38 88 LYS A O 1
ATOM 756 N N . SER A 1 89 ? 0.555 5.912 -3.230 1.00 92.12 89 SER A N 1
ATOM 757 C CA . SER A 1 89 ? 1.993 6.199 -3.119 1.00 92.12 89 SER A CA 1
ATOM 758 C C . SER A 1 89 ? 2.848 5.098 -3.751 1.00 92.12 89 SER A C 1
ATOM 760 O O . SER A 1 89 ? 3.798 5.409 -4.470 1.00 92.12 89 SER A O 1
ATOM 762 N N . LEU A 1 90 ? 2.438 3.831 -3.625 1.00 90.56 90 LEU A N 1
ATOM 763 C CA . LEU A 1 90 ? 3.051 2.709 -4.339 1.00 90.56 90 LEU A CA 1
ATOM 764 C C . LEU A 1 90 ? 2.977 2.869 -5.861 1.00 90.56 90 LEU A C 1
ATOM 766 O O . LEU A 1 90 ? 3.995 2.732 -6.539 1.00 90.56 90 LEU A O 1
ATOM 770 N N . THR A 1 91 ? 1.808 3.220 -6.411 1.00 91.44 91 THR A N 1
ATOM 771 C CA . THR A 1 91 ? 1.677 3.391 -7.871 1.00 91.44 91 THR A CA 1
ATOM 772 C C . THR A 1 91 ? 2.534 4.521 -8.436 1.00 91.44 91 THR A C 1
ATOM 774 O O . THR A 1 91 ? 2.939 4.453 -9.592 1.00 91.44 91 THR A O 1
ATOM 777 N N . PHE A 1 92 ? 2.868 5.542 -7.641 1.00 90.06 92 PHE A N 1
ATOM 778 C CA . PHE A 1 92 ? 3.804 6.589 -8.067 1.00 90.06 92 PHE A CA 1
ATOM 779 C C . PHE A 1 92 ? 5.257 6.109 -8.148 1.00 90.06 92 PHE A C 1
ATOM 781 O O . PHE A 1 92 ? 6.084 6.770 -8.776 1.00 90.06 92 PHE A O 1
ATOM 788 N N . ARG A 1 93 ? 5.580 4.969 -7.531 1.00 86.12 93 ARG A N 1
ATOM 789 C CA . ARG A 1 93 ? 6.894 4.319 -7.624 1.00 86.12 93 ARG A CA 1
ATOM 790 C C . ARG A 1 93 ? 6.974 3.288 -8.749 1.00 86.12 93 ARG A C 1
ATOM 792 O O . ARG A 1 93 ? 8.052 2.740 -8.976 1.00 86.12 93 ARG A O 1
ATOM 799 N N . MET A 1 94 ? 5.872 3.041 -9.460 1.00 86.38 94 MET A N 1
ATOM 800 C CA . MET A 1 94 ? 5.852 2.173 -10.634 1.00 86.38 94 MET A CA 1
ATOM 801 C C . MET A 1 94 ? 6.520 2.865 -11.825 1.00 86.38 94 MET A C 1
ATOM 803 O O . MET A 1 94 ? 6.133 3.962 -12.230 1.00 86.38 94 MET A O 1
ATOM 807 N N . ASN A 1 95 ? 7.504 2.195 -12.408 1.00 83.44 95 ASN A N 1
ATOM 808 C CA . ASN A 1 95 ? 8.140 2.543 -13.675 1.00 83.44 95 ASN A CA 1
ATOM 809 C C . ASN A 1 95 ? 8.447 1.246 -14.452 1.00 83.44 95 ASN A C 1
ATOM 811 O O . ASN A 1 95 ? 8.136 0.157 -13.970 1.00 83.44 95 ASN A O 1
ATOM 815 N N . GLU A 1 96 ? 9.034 1.350 -15.647 1.00 81.12 96 GLU A N 1
ATOM 816 C CA . GLU A 1 96 ? 9.404 0.195 -16.503 1.00 81.12 96 GLU A CA 1
ATOM 817 C C . GLU A 1 96 ? 10.243 -0.859 -15.762 1.00 81.12 96 GLU A C 1
ATOM 819 O O . GLU A 1 96 ? 10.168 -2.058 -16.011 1.00 81.12 96 GLU A O 1
ATOM 824 N N . ASP A 1 97 ? 10.991 -0.371 -14.790 1.00 82.69 97 ASP A N 1
ATOM 825 C CA . ASP A 1 97 ? 12.040 -1.021 -14.035 1.00 82.69 97 ASP A CA 1
ATOM 826 C C . ASP A 1 97 ? 11.496 -1.729 -12.771 1.00 82.69 97 ASP A C 1
ATOM 828 O O . ASP A 1 97 ? 12.084 -2.700 -12.284 1.00 82.69 97 ASP A O 1
ATOM 832 N N . THR A 1 98 ? 10.357 -1.267 -12.237 1.00 86.19 98 THR A N 1
ATOM 833 C CA . THR A 1 98 ? 9.740 -1.754 -10.989 1.00 86.19 98 THR A CA 1
ATOM 834 C C . THR A 1 98 ? 8.353 -2.365 -11.174 1.00 86.19 98 THR A C 1
ATOM 836 O O . THR A 1 98 ? 7.846 -2.992 -10.244 1.00 86.19 98 THR A O 1
ATOM 839 N N . ILE A 1 99 ? 7.727 -2.224 -12.348 1.00 86.00 99 ILE A N 1
ATOM 840 C CA . ILE A 1 99 ? 6.356 -2.696 -12.603 1.00 86.00 99 ILE A CA 1
ATOM 841 C C . ILE A 1 99 ? 6.165 -4.183 -12.293 1.00 86.00 99 ILE A C 1
ATOM 843 O O . ILE A 1 99 ? 5.127 -4.560 -11.750 1.00 86.00 99 ILE A O 1
ATOM 847 N N . ASN A 1 100 ? 7.183 -5.006 -12.555 1.00 84.81 100 ASN A N 1
ATOM 848 C CA . ASN A 1 100 ? 7.133 -6.447 -12.310 1.00 84.81 100 ASN A CA 1
ATOM 849 C C . ASN A 1 100 ? 6.975 -6.789 -10.816 1.00 84.81 100 ASN A C 1
ATOM 851 O O . ASN A 1 100 ? 6.434 -7.839 -10.503 1.00 84.81 100 ASN A O 1
ATOM 855 N N . PHE A 1 101 ? 7.369 -5.911 -9.880 1.00 85.69 101 PHE A N 1
ATOM 856 C CA . PHE A 1 101 ? 7.136 -6.145 -8.442 1.00 85.69 101 PHE A CA 1
ATOM 857 C C . PHE A 1 101 ? 5.673 -5.973 -8.029 1.00 85.69 101 PHE A C 1
ATOM 859 O O . PHE A 1 101 ? 5.268 -6.468 -6.982 1.00 85.69 101 PHE A O 1
ATOM 866 N N . PHE A 1 102 ? 4.887 -5.252 -8.829 1.00 86.56 102 PHE A N 1
ATOM 867 C CA . PHE A 1 102 ? 3.473 -4.988 -8.568 1.00 86.56 102 PHE A CA 1
ATOM 868 C C . PHE A 1 102 ? 2.542 -5.875 -9.397 1.00 86.56 102 PHE A C 1
ATOM 870 O O . PHE A 1 102 ? 1.323 -5.769 -9.252 1.00 86.56 102 PHE A O 1
ATOM 877 N N . TYR A 1 103 ? 3.104 -6.708 -10.274 1.00 86.75 103 TYR A N 1
ATOM 878 C CA . TYR A 1 103 ? 2.370 -7.613 -11.142 1.00 86.75 103 TYR A CA 1
ATOM 879 C C . TYR A 1 103 ? 2.514 -9.049 -10.648 1.00 86.75 103 TYR A C 1
ATOM 881 O O . TYR A 1 103 ? 3.619 -9.552 -10.462 1.00 86.75 103 TYR A O 1
ATOM 889 N N . ASP A 1 104 ? 1.382 -9.709 -10.447 1.00 85.25 104 ASP A N 1
ATOM 890 C CA . ASP A 1 104 ? 1.326 -11.131 -10.157 1.00 85.25 104 ASP A CA 1
ATOM 891 C C . ASP A 1 104 ? 1.191 -11.899 -11.476 1.00 85.25 104 ASP A C 1
ATOM 893 O O . ASP A 1 104 ? 0.109 -11.948 -12.069 1.00 85.25 104 ASP A O 1
ATOM 897 N N . GLU A 1 105 ? 2.295 -12.495 -11.934 1.00 81.00 105 GLU A N 1
ATOM 898 C CA . GLU A 1 105 ? 2.335 -13.297 -13.163 1.00 81.00 105 GLU A CA 1
ATOM 899 C C . GLU A 1 105 ? 1.477 -14.568 -13.075 1.00 81.00 105 GLU A C 1
ATOM 901 O O . GLU A 1 105 ? 0.962 -15.025 -14.094 1.00 81.00 105 GLU A O 1
ATOM 906 N N . ALA A 1 106 ? 1.277 -15.136 -11.880 1.00 84.38 106 ALA A N 1
ATOM 907 C CA . ALA A 1 106 ? 0.502 -16.366 -11.723 1.00 84.38 106 ALA A CA 1
ATOM 908 C C . ALA A 1 106 ? -0.997 -16.115 -11.932 1.00 84.38 106 ALA A C 1
ATOM 910 O O . ALA A 1 106 ? -1.687 -16.917 -12.562 1.00 84.38 106 ALA A O 1
ATOM 911 N N . HIS A 1 107 ? -1.492 -14.977 -11.440 1.00 84.44 107 HIS A N 1
ATOM 912 C CA . HIS A 1 107 ? -2.908 -14.598 -11.519 1.00 84.44 107 HIS A CA 1
ATOM 913 C C . HIS A 1 107 ? -3.196 -13.517 -12.565 1.00 84.44 107 HIS A C 1
ATOM 915 O O . HIS A 1 107 ? -4.336 -13.069 -12.684 1.00 84.44 107 HIS A O 1
ATOM 921 N N . TRP A 1 108 ? -2.177 -13.101 -13.321 1.00 83.75 108 TRP A N 1
ATOM 922 C CA . TRP A 1 108 ? -2.262 -12.098 -14.382 1.00 83.75 108 TRP A CA 1
ATOM 923 C C . TRP A 1 108 ? -2.886 -10.787 -13.895 1.00 83.75 108 TRP A C 1
ATOM 925 O O . TRP A 1 108 ? -3.688 -10.157 -14.589 1.00 83.75 108 TRP A O 1
ATOM 935 N N . SER A 1 109 ? -2.549 -10.387 -12.670 1.00 85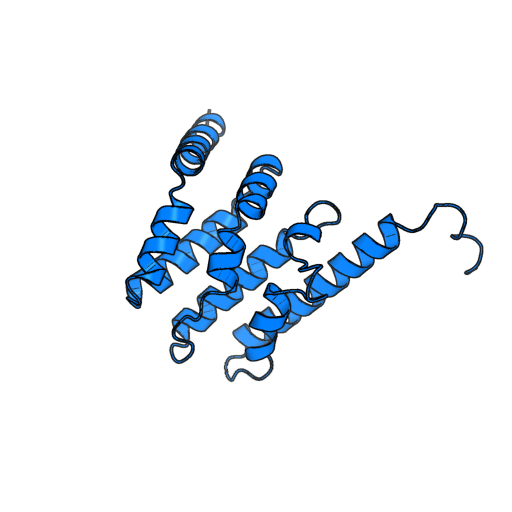.50 109 SER A N 1
ATOM 936 C CA . SER A 1 109 ? -3.274 -9.342 -11.951 1.00 85.50 109 SER A CA 1
ATOM 937 C C . SER A 1 109 ? -2.343 -8.347 -11.273 1.00 85.50 109 SER A C 1
ATOM 939 O O . SER A 1 109 ? -1.175 -8.622 -11.018 1.00 85.50 109 SER A O 1
ATOM 941 N N . PHE A 1 110 ? -2.875 -7.163 -10.975 1.00 89.94 110 PHE A N 1
ATOM 942 C CA . PHE A 1 110 ? -2.202 -6.162 -10.154 1.00 89.94 110 PHE A CA 1
ATOM 943 C C . PHE A 1 110 ? -2.883 -6.138 -8.780 1.00 89.94 110 PHE A C 1
ATOM 945 O O . PHE A 1 110 ? -3.973 -5.563 -8.673 1.00 89.94 110 PHE A O 1
ATOM 952 N N . PRO A 1 111 ? -2.278 -6.708 -7.719 1.00 91.94 111 PRO A N 1
ATOM 953 C CA . PRO A 1 111 ? -2.876 -6.730 -6.384 1.00 91.94 111 PRO A CA 1
ATOM 954 C C . PRO A 1 111 ? -3.278 -5.337 -5.884 1.00 91.94 111 PRO A C 1
ATOM 956 O O . PRO A 1 111 ? -4.379 -5.156 -5.366 1.00 91.94 111 PRO A O 1
ATOM 959 N N . VAL A 1 112 ? -2.438 -4.324 -6.131 1.00 93.00 112 VAL A N 1
ATOM 960 C CA . VAL A 1 112 ? -2.726 -2.914 -5.804 1.00 93.00 112 VAL A CA 1
ATOM 961 C C . VAL A 1 112 ? -4.010 -2.431 -6.487 1.00 93.00 112 VAL A C 1
ATOM 963 O O . VAL A 1 112 ? -4.844 -1.782 -5.855 1.00 93.00 112 VAL A O 1
ATOM 966 N N . TYR A 1 113 ? -4.203 -2.777 -7.765 1.00 94.06 113 TYR A N 1
ATOM 967 C CA . TYR A 1 113 ? -5.397 -2.397 -8.518 1.00 94.06 113 TYR A CA 1
ATOM 968 C C . TYR A 1 113 ? -6.647 -3.094 -7.985 1.00 94.06 113 TYR A C 1
ATOM 970 O O . TYR A 1 113 ? -7.652 -2.439 -7.719 1.00 94.06 113 TYR A O 1
ATOM 978 N N . GLN A 1 114 ? -6.576 -4.413 -7.791 1.00 94.19 114 GLN A N 1
ATOM 979 C CA . GLN A 1 114 ? -7.702 -5.212 -7.312 1.00 94.19 114 GLN A CA 1
ATOM 980 C C . GLN A 1 114 ? -8.185 -4.726 -5.942 1.00 94.19 114 GLN A C 1
ATOM 982 O O . GLN A 1 114 ? -9.389 -4.641 -5.694 1.00 94.19 114 GLN A O 1
ATOM 987 N N . ARG A 1 115 ? -7.244 -4.370 -5.063 1.00 95.44 115 ARG A N 1
ATOM 988 C CA . ARG A 1 115 ? -7.537 -3.790 -3.753 1.00 95.44 115 ARG A CA 1
ATOM 989 C C . ARG A 1 115 ? -8.189 -2.418 -3.867 1.00 95.44 115 ARG A C 1
ATOM 991 O O . ARG A 1 115 ? -9.231 -2.200 -3.255 1.00 95.44 115 ARG A O 1
ATOM 998 N N . ALA A 1 116 ? -7.639 -1.524 -4.687 1.00 96.31 116 ALA A N 1
ATOM 999 C CA . ALA A 1 116 ? -8.200 -0.189 -4.879 1.00 96.31 116 ALA A CA 1
ATOM 1000 C C . ALA A 1 116 ? -9.604 -0.214 -5.506 1.00 96.31 116 ALA A C 1
ATOM 1002 O O . ALA A 1 116 ? -10.458 0.597 -5.146 1.00 96.31 116 ALA A O 1
ATOM 1003 N N . LEU A 1 117 ? -9.874 -1.164 -6.406 1.00 95.75 117 LEU A N 1
ATOM 1004 C CA . LEU A 1 117 ? -11.152 -1.279 -7.108 1.00 95.75 117 LEU A CA 1
ATOM 1005 C C . LEU A 1 117 ? -12.337 -1.519 -6.159 1.00 95.75 117 LEU A C 1
ATOM 1007 O O . LEU A 1 117 ? -13.445 -1.067 -6.449 1.00 95.75 117 LEU A O 1
ATOM 1011 N N . ARG A 1 118 ? -12.104 -2.139 -4.991 1.00 95.38 118 ARG A N 1
ATOM 1012 C CA . ARG A 1 118 ? -13.124 -2.312 -3.937 1.00 95.38 118 ARG A CA 1
ATOM 1013 C C . ARG A 1 118 ? -13.719 -0.976 -3.466 1.00 95.38 118 ARG A C 1
ATOM 1015 O O . ARG A 1 118 ? -14.866 -0.941 -3.036 1.00 95.38 118 ARG A O 1
ATOM 1022 N N . PHE A 1 119 ? -12.977 0.123 -3.616 1.00 96.31 119 PHE A N 1
ATOM 1023 C CA . PHE A 1 119 ? -13.363 1.473 -3.192 1.00 96.31 119 PHE A CA 1
ATOM 1024 C C . PHE A 1 119 ? -13.789 2.378 -4.362 1.00 96.31 119 PHE A C 1
ATOM 1026 O O . PHE A 1 119 ? -13.890 3.596 -4.213 1.00 96.31 119 PHE A O 1
ATOM 1033 N N . PHE A 1 120 ? -14.052 1.821 -5.550 1.00 95.38 120 PHE A N 1
ATOM 1034 C CA . PHE A 1 120 ? -14.400 2.614 -6.736 1.00 95.38 120 PHE A CA 1
ATOM 1035 C C . PHE A 1 120 ? -15.646 3.496 -6.540 1.00 95.38 120 PHE A C 1
ATOM 1037 O O . PHE A 1 120 ? -15.658 4.654 -6.965 1.00 95.38 120 PHE A O 1
ATOM 1044 N N . ASN A 1 121 ? -16.674 2.968 -5.868 1.00 94.88 121 ASN A N 1
ATOM 1045 C CA . ASN A 1 121 ? -17.923 3.678 -5.577 1.00 94.88 121 ASN A CA 1
ATOM 1046 C C . ASN A 1 121 ? -18.029 4.106 -4.102 1.00 94.88 121 ASN A C 1
ATOM 1048 O O . ASN A 1 121 ? -19.108 4.091 -3.518 1.00 94.88 121 ASN A O 1
ATOM 1052 N N . HIS A 1 122 ? -16.895 4.440 -3.485 1.00 96.81 122 HIS A N 1
ATOM 1053 C CA . HIS A 1 122 ? -16.846 4.873 -2.091 1.00 96.81 122 HIS A CA 1
ATOM 1054 C C . HIS A 1 122 ? -17.605 6.195 -1.873 1.00 96.81 122 HIS A C 1
ATOM 1056 O O . HIS A 1 122 ? -17.639 7.023 -2.784 1.00 96.81 122 HIS A O 1
ATOM 1062 N N . ALA A 1 123 ? -18.189 6.422 -0.690 1.00 95.38 123 ALA A N 1
ATOM 1063 C CA . ALA A 1 123 ? -18.957 7.637 -0.381 1.00 95.38 123 ALA A CA 1
ATOM 1064 C C . ALA A 1 123 ? -18.078 8.903 -0.409 1.00 95.38 123 ALA A C 1
ATOM 1066 O O . ALA A 1 123 ? -18.438 9.910 -1.030 1.00 95.38 123 ALA A O 1
ATOM 1067 N N . GLU A 1 124 ? -16.879 8.809 0.165 1.00 95.62 124 GLU A N 1
ATOM 1068 C CA . GLU A 1 124 ? -15.896 9.891 0.181 1.00 95.62 124 GLU A CA 1
ATOM 1069 C C . GLU A 1 124 ? -15.279 10.198 -1.189 1.00 95.62 124 GLU A C 1
ATOM 1071 O O . GLU A 1 124 ? -14.755 9.330 -1.898 1.00 95.62 124 GLU A O 1
ATOM 1076 N N . ASN A 1 125 ? -15.285 11.480 -1.561 1.00 95.62 125 ASN A N 1
ATOM 1077 C CA . ASN A 1 125 ? -14.808 11.913 -2.873 1.00 95.62 125 ASN A CA 1
ATOM 1078 C C . ASN A 1 125 ? -13.292 11.756 -3.033 1.00 95.62 125 ASN A C 1
ATOM 1080 O O . ASN A 1 125 ? -12.824 11.366 -4.104 1.00 95.62 125 ASN A O 1
ATOM 1084 N N . MET A 1 126 ? -12.527 12.027 -1.973 1.00 95.06 126 MET A N 1
ATOM 1085 C CA . MET A 1 126 ? -11.068 11.899 -1.998 1.00 95.06 126 MET A CA 1
ATOM 1086 C C . MET A 1 126 ? -10.627 10.450 -2.226 1.00 95.06 126 MET A C 1
ATOM 1088 O O . MET A 1 126 ? -9.700 10.218 -3.005 1.00 95.06 126 MET A O 1
ATOM 1092 N N . VAL A 1 127 ? -11.339 9.482 -1.638 1.00 96.75 127 VAL A N 1
ATOM 1093 C CA . VAL A 1 127 ? -11.096 8.048 -1.856 1.00 96.75 127 VAL A CA 1
ATOM 1094 C C . VAL A 1 127 ? -11.311 7.700 -3.329 1.00 96.75 127 VAL A C 1
ATOM 1096 O O . VAL A 1 127 ? -10.412 7.160 -3.973 1.00 96.75 127 VAL A O 1
ATOM 1099 N N . ARG A 1 128 ? -12.442 8.111 -3.921 1.00 97.38 128 ARG A N 1
ATOM 1100 C CA . ARG A 1 128 ? -12.706 7.876 -5.353 1.00 97.38 128 ARG A CA 1
ATOM 1101 C C . ARG A 1 128 ? -11.668 8.529 -6.268 1.00 97.38 128 ARG A C 1
ATOM 1103 O O . ARG A 1 128 ? -11.302 7.951 -7.290 1.00 97.38 128 ARG A O 1
ATOM 1110 N N . ILE A 1 129 ? -11.204 9.739 -5.945 1.00 97.00 129 ILE A N 1
ATOM 1111 C CA . ILE A 1 129 ? -10.138 10.413 -6.705 1.00 97.00 129 ILE A CA 1
ATOM 1112 C C . ILE A 1 129 ? -8.854 9.583 -6.652 1.00 97.00 129 ILE A C 1
ATOM 1114 O O . ILE A 1 129 ? -8.272 9.308 -7.698 1.00 97.00 129 ILE A O 1
ATOM 1118 N N . ALA A 1 130 ? -8.449 9.129 -5.467 1.00 96.75 130 ALA A N 1
ATOM 1119 C CA . ALA A 1 130 ? -7.250 8.318 -5.309 1.00 96.75 130 ALA A CA 1
ATOM 1120 C C . ALA A 1 130 ? -7.343 6.980 -6.064 1.00 96.75 130 ALA A C 1
ATOM 1122 O O . ALA A 1 130 ? -6.387 6.617 -6.746 1.00 96.75 130 ALA A O 1
ATOM 1123 N N . VAL A 1 131 ? -8.498 6.302 -6.050 1.00 97.56 131 VAL A N 1
ATOM 1124 C CA . VAL A 1 131 ? -8.730 5.082 -6.853 1.00 97.56 131 VAL A CA 1
ATOM 1125 C C . VAL A 1 131 ? -8.568 5.354 -8.352 1.00 97.56 131 VAL A C 1
ATOM 1127 O O . VAL A 1 131 ? -7.926 4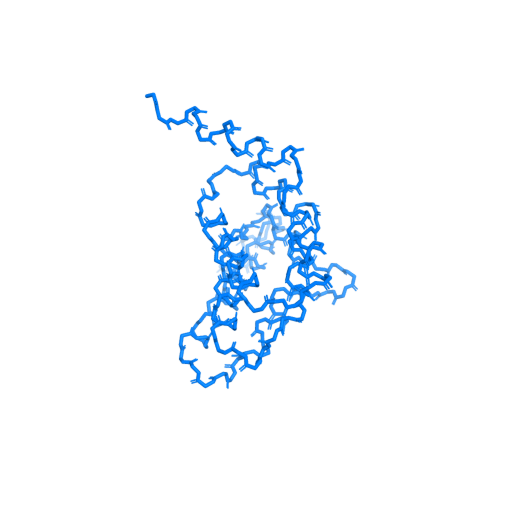.576 -9.062 1.00 97.56 131 VAL A O 1
ATOM 1130 N N . ARG A 1 132 ? -9.092 6.478 -8.857 1.00 97.12 132 ARG A N 1
ATOM 1131 C CA . ARG A 1 132 ? -8.907 6.872 -10.265 1.00 97.12 132 ARG A CA 1
ATOM 1132 C C . ARG A 1 132 ? -7.442 7.160 -10.583 1.00 97.12 132 ARG A C 1
ATOM 1134 O O . ARG A 1 132 ? -6.960 6.722 -11.622 1.00 97.12 132 ARG A O 1
ATOM 1141 N N . THR A 1 133 ? -6.720 7.835 -9.691 1.00 96.81 133 THR A N 1
ATOM 1142 C CA . THR A 1 133 ? -5.277 8.072 -9.846 1.00 96.81 133 THR A CA 1
ATOM 1143 C C . THR A 1 133 ? -4.488 6.765 -9.891 1.00 96.81 133 THR A C 1
ATOM 1145 O O . THR A 1 133 ? -3.674 6.592 -10.792 1.00 96.81 133 THR A O 1
ATOM 1148 N N . ILE A 1 134 ? -4.766 5.826 -8.979 1.00 96.19 134 ILE A N 1
ATOM 1149 C CA . ILE A 1 134 ? -4.172 4.478 -8.970 1.00 96.19 134 ILE A CA 1
ATOM 1150 C C . ILE A 1 134 ? -4.410 3.797 -10.318 1.00 96.19 134 ILE A C 1
ATOM 1152 O O . ILE A 1 134 ? -3.473 3.321 -10.952 1.00 96.19 134 ILE A O 1
ATOM 1156 N N . THR A 1 135 ? -5.660 3.815 -10.786 1.00 95.06 135 THR A N 1
ATOM 1157 C CA . THR A 1 135 ? -6.056 3.228 -12.070 1.00 95.06 135 THR A CA 1
ATOM 1158 C C . THR A 1 135 ? -5.229 3.812 -13.220 1.00 95.06 135 THR A C 1
ATOM 1160 O O . THR A 1 135 ? -4.602 3.070 -13.972 1.00 95.06 135 THR A O 1
ATOM 1163 N N . LEU A 1 136 ? -5.160 5.143 -13.325 1.00 94.25 136 LEU A N 1
ATOM 1164 C CA . LEU A 1 136 ? -4.405 5.835 -14.374 1.00 94.25 136 LEU A CA 1
ATOM 1165 C C . LEU A 1 136 ? -2.901 5.540 -14.317 1.00 94.25 136 LEU A C 1
ATOM 1167 O O . LEU A 1 136 ? -2.287 5.314 -15.359 1.00 94.25 136 LEU A O 1
ATOM 1171 N N . ASN A 1 137 ? -2.311 5.516 -13.122 1.00 92.69 137 ASN A N 1
ATOM 1172 C CA . ASN A 1 137 ? -0.889 5.223 -12.946 1.00 92.69 137 ASN A CA 1
ATOM 1173 C C . ASN A 1 137 ? -0.544 3.801 -13.401 1.00 92.69 137 ASN A C 1
ATOM 1175 O O . ASN A 1 137 ? 0.472 3.601 -14.063 1.00 92.69 137 ASN A O 1
ATOM 1179 N N . ILE A 1 138 ? -1.408 2.826 -13.106 1.00 90.81 138 ILE A N 1
ATOM 1180 C CA . ILE A 1 138 ? -1.208 1.434 -13.521 1.00 90.81 138 ILE A CA 1
ATOM 1181 C C . ILE A 1 138 ? -1.329 1.303 -15.039 1.00 90.81 138 ILE A C 1
ATOM 1183 O O . ILE A 1 138 ? -0.442 0.726 -15.661 1.00 90.81 138 ILE A O 1
ATOM 1187 N N . PHE A 1 139 ? -2.349 1.905 -15.661 1.00 88.44 139 PHE A N 1
ATOM 1188 C CA . PHE A 1 139 ? -2.468 1.908 -17.125 1.00 88.44 139 PHE A CA 1
ATOM 1189 C C . PHE A 1 139 ? -1.269 2.570 -17.805 1.00 88.44 139 PHE A C 1
ATOM 1191 O O . PHE A 1 139 ? -0.752 2.039 -18.787 1.00 88.44 139 PHE A O 1
ATOM 1198 N N . LYS A 1 140 ? -0.780 3.690 -17.259 1.00 87.56 140 LYS A N 1
ATOM 1199 C CA . LYS A 1 140 ? 0.446 4.335 -17.736 1.00 87.56 140 LYS A CA 1
ATOM 1200 C C . LYS A 1 140 ? 1.650 3.397 -17.617 1.00 87.56 140 LYS A C 1
ATOM 1202 O O . LYS A 1 140 ? 2.407 3.276 -18.573 1.00 87.56 140 LYS A O 1
ATOM 1207 N N . GLY A 1 141 ? 1.820 2.726 -16.477 1.00 80.69 141 GLY A N 1
ATOM 1208 C CA . GLY A 1 141 ? 2.905 1.769 -16.258 1.00 80.69 141 GLY A CA 1
ATOM 1209 C C . GLY A 1 141 ? 2.862 0.589 -17.232 1.00 80.69 141 GLY A C 1
ATOM 1210 O O . GLY A 1 141 ? 3.872 0.267 -17.849 1.00 80.69 141 GLY A O 1
ATOM 1211 N N . VAL A 1 142 ? 1.691 -0.024 -17.422 1.00 77.50 142 VAL A N 1
ATOM 1212 C CA . VAL A 1 142 ? 1.500 -1.148 -18.359 1.00 77.50 142 VAL A CA 1
ATOM 1213 C C . VAL A 1 142 ? 1.772 -0.720 -19.799 1.00 77.50 142 VAL A C 1
ATOM 1215 O O . VAL A 1 142 ? 2.407 -1.457 -20.556 1.00 77.50 142 VAL A O 1
ATOM 1218 N N . PHE A 1 143 ? 1.325 0.479 -20.179 1.00 73.00 143 PHE A N 1
ATOM 1219 C CA . PHE A 1 143 ? 1.611 1.041 -21.493 1.00 73.00 143 PHE A CA 1
ATOM 1220 C C . PHE A 1 143 ? 3.118 1.243 -21.704 1.00 73.00 143 PHE A C 1
ATOM 1222 O O . PHE A 1 143 ? 3.641 0.824 -22.733 1.00 73.00 143 PHE A O 1
ATOM 1229 N N . LEU A 1 144 ? 3.828 1.802 -20.716 1.00 64.00 144 LEU A N 1
ATOM 1230 C CA . LEU A 1 144 ? 5.287 1.960 -20.756 1.00 64.00 144 LEU A CA 1
ATOM 1231 C C . LEU A 1 144 ? 6.007 0.612 -20.895 1.00 64.00 144 LEU A C 1
ATOM 1233 O O . LEU A 1 144 ? 6.831 0.450 -21.787 1.00 64.00 144 LEU A O 1
ATOM 1237 N N . HIS A 1 145 ? 5.631 -0.388 -20.093 1.00 66.62 145 HIS A N 1
ATOM 1238 C CA . HIS A 1 145 ? 6.204 -1.739 -20.162 1.00 66.62 145 HIS A CA 1
ATOM 1239 C C . HIS A 1 145 ? 5.990 -2.417 -21.519 1.00 66.62 145 HIS A C 1
ATOM 1241 O O . HIS A 1 145 ? 6.879 -3.088 -22.042 1.00 66.62 145 HIS A O 1
ATOM 1247 N N . SER A 1 146 ? 4.809 -2.226 -22.110 1.00 61.91 146 SER A N 1
ATOM 1248 C CA . SER A 1 146 ? 4.480 -2.770 -23.431 1.00 61.91 146 SER A CA 1
ATOM 1249 C C . SER A 1 146 ? 5.260 -2.064 -24.544 1.00 61.91 146 SER A C 1
ATOM 1251 O O . SER A 1 146 ? 5.724 -2.718 -25.474 1.00 61.91 146 SER A O 1
ATOM 1253 N N . CYS A 1 147 ? 5.444 -0.745 -24.433 1.00 53.66 147 CYS A N 1
ATOM 1254 C CA . CYS A 1 147 ? 6.199 0.066 -25.388 1.00 53.66 147 CYS A CA 1
ATOM 1255 C C . CYS A 1 147 ? 7.710 -0.230 -25.320 1.00 53.66 147 CYS A C 1
ATOM 1257 O O . CYS A 1 147 ? 8.350 -0.377 -26.355 1.00 53.66 147 CYS A O 1
ATOM 1259 N N . ALA A 1 148 ? 8.267 -0.428 -24.118 1.00 55.75 148 ALA A N 1
ATOM 1260 C CA . ALA A 1 148 ? 9.673 -0.791 -23.907 1.00 55.75 148 ALA A CA 1
ATOM 1261 C C . ALA A 1 148 ? 10.044 -2.184 -24.461 1.00 55.75 148 ALA A C 1
ATOM 1263 O O . ALA A 1 148 ? 11.211 -2.452 -24.739 1.00 55.75 148 ALA A O 1
ATOM 1264 N N . ARG A 1 149 ? 9.060 -3.077 -24.648 1.00 54.03 149 ARG A N 1
ATOM 1265 C CA . ARG A 1 149 ? 9.240 -4.380 -25.315 1.00 54.03 149 ARG A CA 1
ATOM 1266 C C . ARG A 1 149 ? 8.999 -4.345 -26.825 1.00 54.03 149 ARG A C 1
ATOM 1268 O O . ARG A 1 149 ? 9.192 -5.377 -27.466 1.00 54.03 149 ARG A O 1
ATOM 1275 N N . MET A 1 150 ? 8.582 -3.216 -27.406 1.00 43.25 150 MET A N 1
ATOM 1276 C CA . MET A 1 150 ? 8.499 -3.115 -28.861 1.00 43.25 150 MET A CA 1
ATOM 1277 C C . MET A 1 150 ? 9.920 -3.027 -29.437 1.00 43.25 150 MET A C 1
ATOM 1279 O O . MET A 1 150 ? 10.658 -2.106 -29.084 1.00 43.25 150 MET A O 1
ATOM 1283 N N . PRO A 1 151 ? 10.331 -3.955 -30.322 1.00 45.06 151 PRO A N 1
ATOM 1284 C CA . PRO A 1 151 ? 11.571 -3.797 -31.063 1.00 45.06 151 PRO A CA 1
ATOM 1285 C C . PRO A 1 151 ? 11.468 -2.530 -31.915 1.00 45.06 151 PRO A C 1
ATOM 1287 O O . PRO A 1 151 ? 10.419 -2.263 -32.509 1.00 45.06 151 PRO A O 1
ATOM 1290 N N . SER A 1 152 ? 12.563 -1.781 -32.019 1.00 54.81 152 SER A N 1
ATOM 1291 C CA . SER A 1 152 ? 12.697 -0.535 -3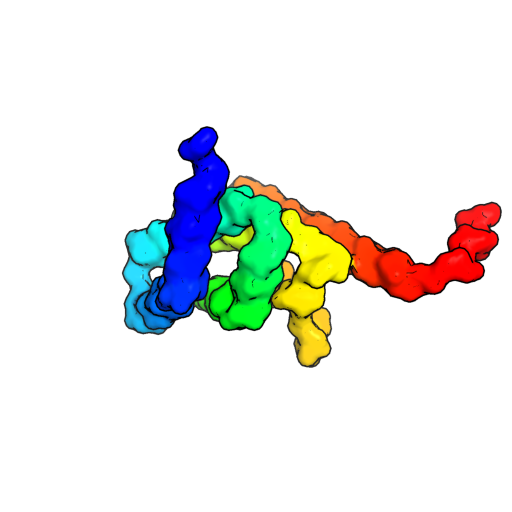2.789 1.00 54.81 152 SER A CA 1
ATOM 1292 C C . SER A 1 152 ? 12.322 -0.636 -34.281 1.00 54.81 152 SER A C 1
ATOM 1294 O O . SER A 1 152 ? 12.329 0.373 -34.982 1.00 54.81 152 SER A O 1
ATOM 1296 N N . ASP A 1 153 ? 11.967 -1.823 -34.774 1.00 45.56 153 ASP A N 1
ATOM 1297 C CA . ASP A 1 153 ? 11.751 -2.127 -36.188 1.00 45.56 153 ASP A CA 1
ATOM 1298 C C . ASP A 1 153 ? 10.300 -1.927 -36.669 1.00 45.56 153 ASP A C 1
ATOM 1300 O O . ASP A 1 153 ? 10.033 -2.025 -37.865 1.00 45.56 153 ASP A O 1
ATOM 1304 N N . HIS A 1 154 ? 9.349 -1.603 -35.782 1.00 44.97 154 HIS A N 1
ATOM 1305 C CA . HIS A 1 154 ? 7.929 -1.461 -36.159 1.00 44.97 154 HIS A CA 1
ATOM 1306 C C . HIS A 1 154 ? 7.342 -0.047 -36.039 1.00 44.97 154 HIS A C 1
ATOM 1308 O O . HIS A 1 154 ? 6.156 0.146 -36.305 1.00 44.97 154 HIS A O 1
ATOM 1314 N N . ILE A 1 155 ? 8.160 0.965 -35.734 1.00 46.06 155 ILE A N 1
ATOM 1315 C CA . ILE A 1 155 ? 7.706 2.367 -35.635 1.00 46.06 155 ILE A CA 1
ATOM 1316 C C . ILE A 1 155 ? 7.248 2.927 -37.006 1.00 46.06 155 ILE A C 1
ATOM 1318 O O . ILE A 1 155 ? 6.462 3.867 -37.054 1.00 46.06 155 ILE A O 1
ATOM 1322 N N . TRP A 1 156 ? 7.641 2.314 -38.129 1.00 41.75 156 TRP A N 1
ATOM 1323 C CA . TRP A 1 156 ? 7.311 2.802 -39.479 1.00 41.75 156 TRP A CA 1
ATOM 1324 C C . TRP A 1 156 ? 5.969 2.334 -40.065 1.00 41.75 156 TRP A C 1
ATOM 1326 O O . TRP A 1 156 ? 5.639 2.750 -41.168 1.00 41.75 156 TRP A O 1
ATOM 1336 N N . VAL A 1 157 ? 5.187 1.484 -39.388 1.00 38.84 157 VAL A N 1
ATOM 1337 C CA . VAL A 1 157 ? 3.936 0.933 -39.974 1.00 38.84 157 VAL A CA 1
ATOM 1338 C C . VAL A 1 157 ? 2.677 1.719 -39.557 1.00 38.84 157 VAL A C 1
ATOM 1340 O O . VAL A 1 157 ? 1.567 1.373 -39.950 1.00 38.84 157 VAL A O 1
ATOM 1343 N N . LEU A 1 158 ? 2.820 2.799 -38.782 1.00 36.69 158 LEU A N 1
ATOM 1344 C CA . LEU A 1 158 ? 1.698 3.640 -38.325 1.00 36.69 158 LEU A CA 1
ATOM 1345 C C . LEU A 1 158 ? 1.846 5.137 -38.673 1.00 36.69 158 LEU A C 1
ATOM 1347 O O . LEU A 1 158 ? 1.281 5.989 -37.987 1.00 36.69 158 LEU A O 1
ATOM 1351 N N . LEU A 1 159 ? 2.556 5.448 -39.761 1.00 37.56 159 LEU A N 1
ATOM 1352 C CA . LEU A 1 159 ? 2.483 6.722 -40.494 1.00 37.56 159 LEU A CA 1
ATOM 1353 C C . LEU A 1 159 ? 2.261 6.425 -41.979 1.00 37.56 159 LEU A C 1
ATOM 1355 O O . LEU A 1 159 ? 1.502 7.192 -42.609 1.00 37.56 159 LEU A O 1
#

Sequence (159 aa):
MSTTTNIHYFSFFWEQNALELLIRYIERHQDRLICIQLLQTLNILFENLTNNRAIYYLLSQNHTNGIILHDFDFTDEEIIGYYIAFLKSLTFRMNEDTINFFYDEAHWSFPVYQRALRFFNHAENMVRIAVRTITLNIFKGVFLHSCARMPSDHIWVLL

InterPro domains:
  IPR019155 CLEC16A/TT9, N-terminal [PF09758] (6-139)
  IPR039272 CLEC16A/TT9 [PTHR21481] (8-140)

Secondary structure (DSSP, 8-state):
--SHHHHHHHHHHHHTTHHHHHHHHHHH---HHHHHHHHHHHHHHHHH---HHHHHHHHHTSHHHHHHT----TT-HHHHHHHHHHHHHHHHT--TTTGGGG-BTTTTB-HHHHHHHTTTT-SSHHHHHHHHHHHHHHHHHHHHHHHHTS-TTSGGG--